Protein AF-A0A2B7WJT5-F1 (afdb_monomer)

Radius of gyration: 21.1 Å; Cα contacts (8 Å, |Δi|>4): 230; chains: 1; bounding box: 35×71×57 Å

Sequence (165 aa):
MLKVDAPQERMKEERLSAAAALVQWLPHLSSLRLLNLDSTLSEEMLSTFDFSRFEALTTLKVPAELLVKFDTETQWPLAERLPSQLTELHVEEWWPLVESRDILPSMLLEYLRAKPAALRLISVVSDADYWTPREKVLQEQCDKRAVAFNLNFICAKYGEDRHEQ

Solvent-accessible surface area (backbone atoms only — not comparable to full-atom values): 9823 Å² total; per-residue (Å²): 136,90,81,82,82,76,81,80,80,73,76,76,73,79,72,69,44,68,53,58,53,50,62,71,47,46,86,74,34,48,74,37,37,69,47,78,56,61,85,84,62,46,57,76,42,55,58,69,61,62,49,82,58,32,76,45,32,29,34,41,36,36,35,43,64,57,38,69,37,54,22,85,87,78,69,45,34,44,51,81,58,58,61,51,61,25,29,32,42,36,34,40,44,54,89,80,64,66,88,52,77,57,54,63,63,49,47,54,48,48,47,59,68,72,54,37,84,47,41,42,36,44,36,39,38,32,64,62,78,66,44,68,79,47,48,60,59,51,41,59,57,24,58,78,64,69,24,48,68,46,79,45,76,49,82,76,84,79,70,98,69,89,83,93,129

Organism: Polytolypa hystricis (strain UAMH7299) (NCBI:txid1447883)

Structure (mmCIF, N/CA/C/O backbone):
data_AF-A0A2B7WJT5-F1
#
_entry.id   AF-A0A2B7WJT5-F1
#
loop_
_atom_site.group_PDB
_atom_site.id
_atom_site.type_symbol
_atom_site.label_atom_id
_atom_site.label_alt_id
_atom_site.label_comp_id
_atom_site.label_asym_id
_atom_site.label_entity_id
_atom_site.label_seq_id
_atom_site.pdbx_PDB_ins_code
_atom_site.Cartn_x
_atom_site.Cartn_y
_atom_site.Cartn_z
_atom_site.occupancy
_atom_site.B_iso_or_equiv
_atom_site.auth_seq_id
_atom_site.auth_comp_id
_atom_site.auth_asym_id
_atom_site.auth_atom_id
_atom_site.pdbx_PDB_model_num
ATOM 1 N N . MET A 1 1 ? -5.525 55.192 -44.184 1.00 42.22 1 MET A N 1
ATOM 2 C CA . MET A 1 1 ? -6.255 53.936 -44.455 1.00 42.22 1 MET A CA 1
ATOM 3 C C . MET A 1 1 ? -6.073 53.051 -43.232 1.00 42.22 1 MET A C 1
ATOM 5 O O . MET A 1 1 ? -4.965 52.593 -42.993 1.00 42.22 1 MET A O 1
ATOM 9 N N . LEU A 1 2 ? -7.102 52.959 -42.387 1.00 34.94 2 LEU A N 1
ATOM 10 C CA . LEU A 1 2 ? -7.106 52.155 -41.163 1.00 34.94 2 LEU A CA 1
ATOM 11 C C . LEU A 1 2 ? -7.178 50.672 -41.545 1.00 34.94 2 LEU A C 1
ATOM 13 O O . LEU A 1 2 ? -8.105 50.277 -42.249 1.00 34.94 2 LEU A O 1
ATOM 17 N N . LYS A 1 3 ? -6.223 49.862 -41.083 1.00 34.84 3 LYS A N 1
ATOM 18 C CA . LYS A 1 3 ? -6.408 48.413 -40.977 1.00 34.84 3 LYS A CA 1
ATOM 19 C C . LYS A 1 3 ? -6.599 48.098 -39.502 1.00 34.84 3 LYS A C 1
ATOM 21 O O . LYS A 1 3 ? -5.723 48.353 -38.685 1.00 34.84 3 LYS A O 1
ATOM 26 N N . VAL A 1 4 ? -7.811 47.662 -39.199 1.00 39.19 4 VAL A N 1
ATOM 27 C CA . VAL A 1 4 ? -8.243 47.163 -37.902 1.00 39.19 4 VAL A CA 1
ATOM 28 C C . VAL A 1 4 ? -7.829 45.697 -37.879 1.00 39.19 4 VAL A C 1
ATOM 30 O O . VAL A 1 4 ? -8.397 44.903 -38.625 1.00 39.19 4 VAL A O 1
ATOM 33 N N . ASP A 1 5 ? -6.815 45.349 -37.093 1.00 34.78 5 ASP A N 1
ATOM 34 C CA . ASP A 1 5 ? -6.528 43.949 -36.793 1.00 34.78 5 ASP A CA 1
ATOM 35 C C . ASP A 1 5 ? -7.494 43.493 -35.699 1.00 34.78 5 ASP A C 1
ATOM 37 O O . ASP A 1 5 ? -7.508 44.016 -34.582 1.00 34.78 5 ASP A O 1
ATOM 41 N N . ALA A 1 6 ? -8.361 42.552 -36.064 1.00 41.31 6 ALA A N 1
ATOM 42 C CA . ALA A 1 6 ? -9.266 41.886 -35.145 1.00 41.31 6 ALA A CA 1
ATOM 43 C C . ALA A 1 6 ? -8.458 41.046 -34.137 1.00 41.31 6 ALA A C 1
ATOM 45 O O . ALA A 1 6 ? -7.532 40.335 -34.542 1.00 41.31 6 ALA A O 1
ATOM 46 N N . PRO A 1 7 ? -8.795 41.067 -32.837 1.00 40.22 7 PRO A N 1
ATOM 47 C CA . PRO A 1 7 ? -8.202 40.140 -31.893 1.00 40.22 7 PRO A CA 1
ATOM 48 C C . PRO A 1 7 ? -8.729 38.737 -32.199 1.00 40.22 7 PRO A C 1
ATOM 50 O O . PRO A 1 7 ? -9.932 38.490 -32.160 1.00 40.22 7 PRO A O 1
ATOM 53 N N . GLN A 1 8 ? -7.819 37.815 -32.510 1.00 35.00 8 GLN A N 1
ATOM 54 C CA . GLN A 1 8 ? -8.122 36.392 -32.486 1.00 35.00 8 GLN A CA 1
ATOM 55 C C . GLN A 1 8 ? -8.544 36.019 -31.066 1.00 35.00 8 GLN A C 1
ATOM 57 O O . GLN A 1 8 ? -7.713 35.948 -30.155 1.00 35.00 8 GLN A O 1
ATOM 62 N N . GLU A 1 9 ? -9.844 35.798 -30.891 1.00 36.22 9 GLU A N 1
ATOM 63 C CA . GLU A 1 9 ? -10.407 35.035 -29.789 1.00 36.22 9 GLU A CA 1
ATOM 64 C C . GLU A 1 9 ? -9.722 33.666 -29.785 1.00 36.22 9 GLU A C 1
ATOM 66 O O . GLU A 1 9 ? -10.110 32.735 -30.487 1.00 36.22 9 GLU A O 1
ATOM 71 N N . ARG A 1 10 ? -8.639 33.548 -29.010 1.00 36.25 10 ARG A N 1
ATOM 72 C CA . ARG A 1 10 ? -8.139 32.245 -28.596 1.00 36.25 10 ARG A CA 1
ATOM 73 C C . ARG A 1 10 ? -9.260 31.635 -27.779 1.00 36.25 10 ARG A C 1
ATOM 75 O O . ARG A 1 10 ? -9.476 32.049 -26.639 1.00 36.25 10 ARG A O 1
ATOM 82 N N . MET A 1 11 ? -9.967 30.691 -28.391 1.00 33.84 11 MET A N 1
ATOM 83 C CA . MET A 1 11 ? -10.762 29.685 -27.708 1.00 33.84 11 MET A CA 1
ATOM 84 C C . MET A 1 11 ? -9.958 29.210 -26.498 1.00 33.84 11 MET A C 1
ATOM 86 O O . MET A 1 11 ? -9.008 28.437 -26.615 1.00 33.84 11 MET A O 1
ATOM 90 N N . LYS A 1 12 ? -10.317 29.735 -25.326 1.00 37.16 12 LYS A N 1
ATOM 91 C CA . LYS A 1 12 ? -10.087 29.070 -24.056 1.00 37.16 12 LYS A CA 1
ATOM 92 C C . LYS A 1 12 ? -10.976 27.840 -24.119 1.00 37.16 12 LYS A C 1
ATOM 94 O O . LYS A 1 12 ? -12.109 27.876 -23.657 1.00 37.16 12 LYS A O 1
ATOM 99 N N . GLU A 1 13 ? -10.495 26.789 -24.775 1.00 39.03 13 GLU A N 1
ATOM 100 C CA . GLU A 1 13 ? -10.981 25.455 -24.475 1.00 39.03 13 GLU A CA 1
ATOM 101 C C . GLU A 1 13 ? -10.774 25.290 -22.977 1.00 39.03 13 GLU A C 1
ATOM 103 O O . GLU A 1 13 ? -9.644 25.226 -22.481 1.00 39.03 13 GLU A O 1
ATOM 108 N N . GLU A 1 14 ? -11.892 25.352 -22.261 1.00 41.06 14 GLU A N 1
ATOM 109 C CA . GLU A 1 14 ? -12.043 24.951 -20.879 1.00 41.06 14 GLU A CA 1
ATOM 110 C C . GLU A 1 14 ? -11.620 23.487 -20.785 1.00 41.06 14 GLU A C 1
ATOM 112 O O . GLU A 1 14 ? -12.428 22.566 -20.700 1.00 41.06 14 GLU A O 1
ATOM 117 N N . ARG A 1 15 ? -10.306 23.261 -20.748 1.00 42.00 15 ARG A N 1
ATOM 118 C CA . ARG A 1 15 ? -9.731 22.161 -19.993 1.00 42.00 15 ARG A CA 1
ATOM 119 C C . ARG A 1 15 ? -10.057 22.490 -18.544 1.00 42.00 15 ARG A C 1
ATOM 121 O O . ARG A 1 15 ? -9.220 23.009 -17.810 1.00 42.00 15 ARG A O 1
ATOM 128 N N . LEU A 1 16 ? -11.308 22.246 -18.154 1.00 39.81 16 LEU A N 1
ATOM 129 C CA . LEU A 1 16 ? -11.632 21.893 -16.785 1.00 39.81 16 LEU A CA 1
ATOM 130 C C . LEU A 1 16 ? -10.632 20.795 -16.452 1.00 39.81 16 LEU A C 1
ATOM 132 O O . LEU A 1 16 ? -10.750 19.669 -16.936 1.00 39.81 16 LEU A O 1
ATOM 136 N N . SER A 1 17 ? -9.551 21.182 -15.772 1.00 53.25 17 SER A N 1
ATOM 137 C CA . SER A 1 17 ? -8.518 20.243 -15.371 1.00 53.25 17 SER A CA 1
ATOM 138 C C . SER A 1 17 ? -9.237 19.113 -14.653 1.00 53.25 17 SER A C 1
ATOM 140 O O . SER A 1 17 ? -10.151 19.367 -13.866 1.00 53.25 17 SER A O 1
ATOM 142 N N . ALA A 1 18 ? -8.868 17.867 -14.919 1.00 54.22 18 ALA A N 1
ATOM 143 C CA . ALA A 1 18 ? -9.463 16.747 -14.209 1.00 54.22 18 ALA A CA 1
ATOM 14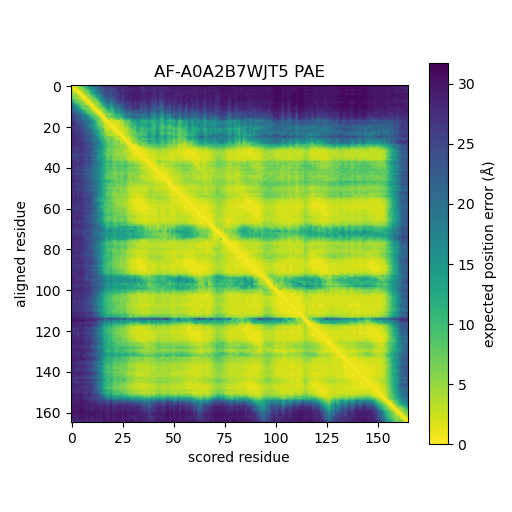4 C C . ALA A 1 18 ? -9.297 16.904 -12.678 1.00 54.22 18 ALA A C 1
ATOM 146 O O . ALA A 1 18 ? -10.134 16.415 -11.929 1.00 54.22 18 ALA A O 1
ATOM 147 N N . ALA A 1 19 ? -8.323 17.700 -12.211 1.00 51.38 19 ALA A N 1
ATOM 148 C CA . ALA A 1 19 ? -8.227 18.160 -10.824 1.00 51.38 19 ALA A CA 1
ATOM 149 C C . ALA A 1 19 ? -9.398 19.071 -10.391 1.00 51.38 19 ALA A C 1
ATOM 151 O O . ALA A 1 19 ? -9.952 18.886 -9.314 1.00 51.38 19 ALA A O 1
ATOM 152 N N . ALA A 1 20 ? -9.836 20.016 -11.229 1.00 52.94 20 ALA A N 1
ATOM 153 C CA . ALA A 1 20 ? -11.014 20.850 -10.962 1.00 52.94 20 ALA A CA 1
ATOM 154 C C . ALA A 1 20 ? -12.308 20.020 -10.949 1.00 52.94 20 ALA A C 1
ATOM 156 O O . ALA A 1 20 ? -13.178 20.246 -10.107 1.00 52.94 20 ALA A O 1
ATOM 157 N N . ALA A 1 21 ? -12.400 19.017 -11.830 1.00 60.31 21 ALA A N 1
ATOM 158 C CA . ALA A 1 21 ? -13.483 18.043 -11.801 1.00 60.31 21 ALA A CA 1
ATOM 159 C C . ALA A 1 21 ? -13.439 17.211 -10.509 1.00 60.31 21 ALA A C 1
ATOM 161 O O . ALA A 1 21 ? -14.439 17.142 -9.810 1.00 60.31 21 ALA A O 1
ATOM 162 N N . LEU A 1 22 ? -12.291 16.663 -10.103 1.00 62.25 22 LEU A N 1
ATOM 163 C CA . LEU A 1 22 ? -12.170 15.944 -8.828 1.00 62.25 22 LEU A CA 1
ATOM 164 C C . LEU A 1 22 ? -12.587 16.825 -7.644 1.00 62.25 22 LEU A C 1
ATOM 166 O O . LEU A 1 22 ? -13.423 16.409 -6.844 1.00 62.25 22 LEU A O 1
ATOM 170 N N . VAL A 1 23 ? -12.102 18.069 -7.586 1.00 61.16 23 VAL A N 1
ATOM 171 C CA . VAL A 1 23 ? -12.439 19.036 -6.529 1.00 61.16 23 VAL A CA 1
ATOM 172 C C . VAL A 1 23 ? -13.940 19.308 -6.434 1.00 61.16 23 VAL A C 1
ATOM 174 O O . VAL A 1 23 ? -14.470 19.408 -5.327 1.00 61.16 23 VAL A O 1
ATOM 177 N N . GLN A 1 24 ? -14.637 19.370 -7.568 1.00 64.19 24 GLN A N 1
ATOM 178 C CA . GLN A 1 24 ? -16.084 19.579 -7.603 1.00 64.19 24 GLN A CA 1
ATOM 179 C C . GLN A 1 24 ? -16.875 18.380 -7.049 1.00 64.19 24 GLN A C 1
ATOM 181 O O . GLN A 1 24 ? -17.959 18.569 -6.499 1.00 64.19 24 GLN A O 1
ATOM 186 N N . TRP A 1 25 ? -16.346 17.158 -7.160 1.00 65.12 25 TRP A N 1
ATOM 187 C CA . TRP A 1 25 ? -17.037 15.941 -6.719 1.00 65.12 25 TRP A CA 1
ATOM 188 C C . TRP A 1 25 ? -16.721 15.564 -5.266 1.00 65.12 25 TRP A C 1
ATOM 190 O O . TRP A 1 25 ? -17.514 14.854 -4.649 1.00 65.12 25 TRP A O 1
ATOM 200 N N . LEU A 1 26 ? -15.632 16.089 -4.686 1.00 64.38 26 LEU A N 1
ATOM 201 C CA . LEU A 1 26 ? -15.188 15.809 -3.309 1.00 64.38 26 LEU A CA 1
ATOM 202 C C . LEU A 1 26 ? -16.291 15.858 -2.228 1.00 64.38 26 LEU A C 1
ATOM 204 O O . LEU A 1 26 ? -16.302 14.952 -1.394 1.00 64.38 26 LEU A O 1
ATOM 208 N N . PRO A 1 27 ? -17.258 16.802 -2.225 1.00 64.31 27 PRO A N 1
ATOM 209 C CA . PRO A 1 27 ? -18.325 16.828 -1.215 1.00 64.31 27 PRO A CA 1
ATOM 210 C C . PRO A 1 27 ? -19.238 15.591 -1.228 1.00 64.31 27 PRO A C 1
ATOM 212 O O . PRO A 1 27 ? -19.896 15.295 -0.232 1.00 64.31 27 PRO A O 1
ATOM 215 N N . HIS A 1 28 ? -19.295 14.869 -2.348 1.00 66.44 28 HIS A N 1
ATOM 216 C CA . HIS A 1 28 ? -20.152 13.697 -2.539 1.00 66.44 28 HIS A CA 1
ATOM 217 C C . HIS A 1 28 ? -19.419 12.370 -2.298 1.00 66.44 28 HIS A C 1
ATOM 219 O O . HIS A 1 28 ? -20.044 11.309 -2.310 1.00 66.44 28 HIS A O 1
ATOM 225 N N . LEU A 1 29 ? -18.105 12.415 -2.055 1.00 74.25 29 LEU A N 1
ATOM 226 C CA . LEU A 1 29 ? -17.250 11.230 -1.948 1.00 74.25 29 LEU A CA 1
ATOM 227 C C . LEU A 1 29 ? -17.011 10.784 -0.497 1.00 74.25 29 LEU A C 1
ATOM 229 O O . LEU A 1 29 ? -16.300 9.810 -0.273 1.00 74.25 29 LEU A O 1
ATOM 233 N N . SER A 1 30 ? -17.667 11.410 0.486 1.00 77.38 30 SER A N 1
ATOM 234 C CA . SER A 1 30 ? -17.587 11.013 1.904 1.00 77.38 30 SER A CA 1
ATOM 235 C C . SER A 1 30 ? -18.073 9.582 2.168 1.00 77.38 30 SER A C 1
ATOM 237 O O . SER A 1 30 ? -17.666 8.957 3.142 1.00 77.38 30 SER A O 1
ATOM 239 N N . SER A 1 31 ? -18.912 9.036 1.282 1.00 85.50 31 SER A N 1
ATOM 240 C CA . SER A 1 31 ?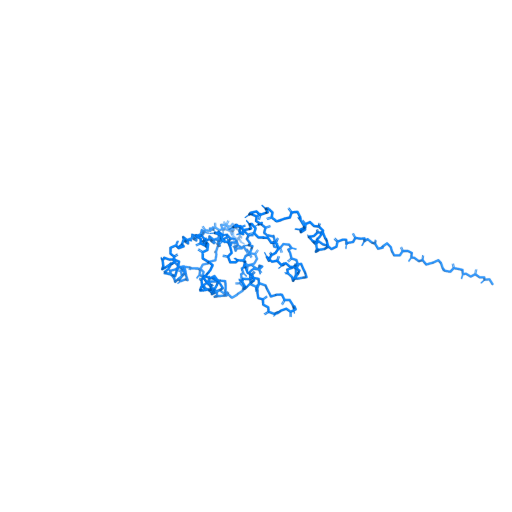 -19.392 7.647 1.332 1.00 85.50 31 SER A CA 1
ATOM 241 C C . SER A 1 31 ? -18.592 6.674 0.456 1.00 85.50 31 SER A C 1
ATOM 243 O O . SER A 1 31 ? -18.901 5.479 0.434 1.00 85.50 31 SER A O 1
ATOM 245 N N . LEU A 1 32 ? -17.575 7.159 -0.269 1.00 89.12 32 LEU A N 1
ATOM 246 C CA . LEU A 1 32 ? -16.775 6.350 -1.181 1.00 89.12 32 LEU A CA 1
ATOM 247 C C . LEU A 1 32 ? -15.949 5.331 -0.388 1.00 89.12 32 LEU A C 1
ATOM 249 O O . LEU A 1 32 ? -15.077 5.696 0.392 1.00 89.12 32 LEU A O 1
ATOM 253 N N . ARG A 1 33 ? -16.222 4.044 -0.613 1.00 92.31 33 ARG A N 1
ATOM 254 C CA . ARG A 1 33 ? -15.528 2.929 0.057 1.00 92.31 33 ARG A CA 1
ATOM 255 C C . ARG A 1 33 ? -14.435 2.290 -0.783 1.00 92.31 33 ARG A C 1
ATOM 257 O O . ARG A 1 33 ? -13.501 1.719 -0.228 1.00 92.31 33 ARG A O 1
ATOM 264 N N . LEU A 1 34 ? -14.566 2.377 -2.101 1.00 93.56 34 LEU A N 1
ATOM 265 C CA . LEU A 1 34 ? -13.632 1.815 -3.062 1.00 93.56 34 LEU A CA 1
ATOM 266 C C . LEU A 1 34 ? -13.201 2.911 -4.023 1.00 93.56 34 LEU A C 1
ATOM 268 O O . LEU A 1 34 ? -14.044 3.566 -4.633 1.00 93.56 34 LEU A O 1
ATOM 272 N N . LEU A 1 35 ? -11.892 3.058 -4.178 1.00 90.81 35 LEU A N 1
ATOM 273 C CA . LEU A 1 35 ? -11.282 3.950 -5.149 1.00 90.81 35 LEU A CA 1
ATOM 274 C C . LEU A 1 35 ? -10.342 3.141 -6.037 1.00 90.81 35 LEU A C 1
ATOM 276 O O . LEU A 1 35 ? -9.525 2.370 -5.537 1.00 90.81 35 LEU A O 1
ATOM 280 N N . ASN A 1 36 ? -10.477 3.319 -7.347 1.00 91.31 36 ASN A N 1
ATOM 281 C CA . ASN A 1 36 ? -9.551 2.779 -8.329 1.00 91.31 36 ASN A CA 1
ATOM 282 C C . ASN A 1 36 ? -8.846 3.941 -9.023 1.00 91.31 36 ASN A C 1
ATOM 284 O O . ASN A 1 36 ? -9.517 4.791 -9.611 1.00 91.31 36 ASN A O 1
ATOM 288 N N . LEU A 1 37 ? -7.524 3.986 -8.910 1.00 88.75 37 LEU A N 1
ATOM 289 C CA . LEU A 1 37 ? -6.686 4.955 -9.603 1.00 88.75 37 LEU A CA 1
ATOM 290 C C . LEU A 1 37 ? -6.203 4.366 -10.926 1.00 88.75 37 LEU A C 1
ATOM 292 O O . LEU A 1 37 ? -6.013 3.161 -11.047 1.00 88.75 37 LEU A O 1
ATOM 296 N N . ASP A 1 38 ? -5.996 5.233 -11.908 1.00 85.06 38 ASP A N 1
ATOM 297 C CA . ASP A 1 38 ? -5.512 4.864 -13.235 1.00 85.06 38 ASP A CA 1
ATOM 298 C C . ASP A 1 38 ? -4.176 5.565 -13.510 1.00 85.06 38 ASP A C 1
ATOM 300 O O . ASP A 1 38 ? -3.991 6.724 -13.142 1.00 85.06 38 ASP A O 1
ATOM 304 N N . SER A 1 39 ? -3.280 4.859 -14.197 1.00 80.94 39 SER A N 1
ATOM 305 C CA . SER A 1 39 ? -1.991 5.308 -14.745 1.00 80.94 39 SER A CA 1
ATOM 306 C C . SER A 1 39 ? -2.048 6.649 -15.486 1.00 80.94 39 SER A C 1
ATOM 308 O O . SER A 1 39 ? -1.065 7.382 -15.573 1.00 80.94 39 SER A O 1
ATOM 310 N N . THR A 1 40 ? -3.226 7.023 -15.991 1.00 82.00 40 THR A N 1
ATOM 311 C CA . THR A 1 40 ? -3.455 8.287 -16.701 1.00 82.00 40 THR A CA 1
ATOM 312 C C . THR A 1 40 ? -3.380 9.536 -15.810 1.00 82.00 40 THR A C 1
ATOM 314 O O . THR A 1 40 ? -3.400 10.658 -16.326 1.00 82.00 40 THR A O 1
ATOM 317 N N . LEU A 1 41 ? -3.268 9.382 -14.484 1.00 79.12 41 LEU A N 1
ATOM 318 C CA . LEU A 1 41 ? -3.153 10.498 -13.546 1.00 79.12 41 LEU A CA 1
ATOM 319 C C . LEU A 1 41 ? -1.813 11.240 -13.682 1.00 79.12 41 LEU A C 1
ATOM 321 O O . LEU A 1 41 ? -0.725 10.689 -13.497 1.00 79.12 41 LEU A O 1
ATOM 325 N N . SER A 1 42 ? -1.895 12.544 -13.959 1.00 78.62 42 SER A N 1
ATOM 326 C CA . SER A 1 42 ? -0.723 13.420 -13.997 1.00 78.62 42 SER A CA 1
ATOM 327 C C . SER A 1 42 ? -0.186 13.716 -12.591 1.00 78.62 42 SER A C 1
ATOM 329 O O . SER A 1 42 ? -0.896 13.582 -11.596 1.00 78.62 42 SER A O 1
ATOM 331 N N . GLU A 1 43 ? 1.067 14.170 -12.498 1.00 76.88 43 GLU A N 1
ATOM 332 C CA . GLU A 1 43 ? 1.664 14.607 -11.220 1.00 76.88 43 GLU A CA 1
ATOM 333 C C . GLU A 1 43 ? 0.861 15.731 -10.563 1.00 76.88 43 GLU A C 1
ATOM 335 O O . GLU A 1 43 ? 0.616 15.689 -9.363 1.00 76.88 43 GLU A O 1
ATOM 340 N N . GLU A 1 44 ? 0.375 16.685 -11.361 1.00 76.50 44 GLU A N 1
ATOM 341 C CA . GLU A 1 44 ? -0.498 17.765 -10.888 1.00 76.50 44 GLU A CA 1
ATOM 342 C C . GLU A 1 44 ? -1.815 17.236 -10.303 1.00 76.50 44 GLU A C 1
ATOM 344 O O . GLU A 1 44 ? -2.357 17.804 -9.362 1.00 76.50 44 GLU A O 1
ATOM 349 N N . MET A 1 45 ? -2.360 16.142 -10.842 1.00 76.56 45 MET A N 1
ATOM 350 C CA . MET A 1 45 ? -3.563 15.535 -10.273 1.00 76.56 45 MET A CA 1
ATOM 351 C C . MET A 1 45 ? -3.255 14.792 -8.976 1.00 76.56 45 MET A C 1
ATOM 353 O O . MET A 1 45 ? -4.030 14.891 -8.023 1.00 76.56 45 MET A O 1
ATOM 357 N N . LEU A 1 46 ? -2.125 14.082 -8.922 1.00 76.75 46 LEU A N 1
ATOM 358 C CA . LEU A 1 46 ? -1.677 13.406 -7.707 1.00 76.75 46 LEU A CA 1
ATOM 359 C C . LEU A 1 46 ? -1.412 14.393 -6.571 1.00 76.75 46 LEU A C 1
ATOM 361 O O . LEU A 1 46 ? -1.744 14.083 -5.426 1.00 76.75 46 LEU A O 1
ATOM 365 N N . SER A 1 47 ? -0.885 15.587 -6.865 1.00 76.62 47 SER A N 1
ATOM 366 C CA . SER A 1 47 ? -0.615 16.563 -5.809 1.00 76.62 47 SER A CA 1
ATOM 367 C C . SER A 1 47 ? -1.889 17.047 -5.126 1.00 76.62 47 SER A C 1
ATOM 369 O O . SER A 1 47 ? -1.964 17.126 -3.898 1.00 76.62 47 SER A O 1
ATOM 371 N N . THR A 1 48 ? -2.960 17.209 -5.906 1.00 75.62 48 THR A N 1
ATOM 372 C CA . THR A 1 48 ? -4.293 17.548 -5.384 1.00 75.62 48 THR A CA 1
ATOM 373 C C . THR A 1 48 ? -5.003 16.396 -4.661 1.00 75.62 48 THR A C 1
ATOM 375 O O . THR A 1 48 ? -6.074 16.604 -4.085 1.00 75.62 48 THR A O 1
ATOM 378 N N . PHE A 1 49 ? -4.437 15.183 -4.672 1.00 76.44 49 PHE A N 1
ATOM 379 C CA . PHE A 1 49 ? -5.086 13.990 -4.137 1.00 76.44 49 PHE A CA 1
ATOM 380 C C . PHE A 1 49 ? -4.983 13.918 -2.609 1.00 76.44 49 PHE A C 1
ATOM 382 O O . PHE A 1 49 ? -4.025 13.407 -2.030 1.00 76.44 49 PHE A O 1
ATOM 389 N N . ASP A 1 50 ? -5.991 14.447 -1.930 1.00 79.94 50 ASP A N 1
ATOM 390 C CA . ASP A 1 50 ? -6.065 14.469 -0.472 1.00 79.94 50 ASP A CA 1
ATOM 391 C C . ASP A 1 50 ? -6.936 13.319 0.053 1.00 79.94 50 ASP A C 1
ATOM 393 O O . ASP A 1 50 ? -8.169 13.389 0.049 1.00 79.94 50 ASP A O 1
ATOM 397 N N . PHE A 1 51 ? -6.285 12.254 0.531 1.00 82.44 51 PHE A N 1
ATOM 398 C CA . PHE A 1 51 ? -6.976 11.078 1.057 1.00 82.44 51 PHE A CA 1
ATOM 399 C C . PHE A 1 51 ? -7.804 11.348 2.318 1.00 82.44 51 PHE A C 1
ATOM 401 O O . PHE A 1 51 ? -8.730 10.584 2.599 1.00 82.44 51 PHE A O 1
ATOM 408 N N . SER A 1 52 ? -7.531 12.438 3.050 1.00 82.00 52 SER A N 1
ATOM 409 C CA . SER A 1 52 ? -8.297 12.792 4.254 1.00 82.00 52 SER A CA 1
ATOM 410 C C . SER A 1 52 ? -9.772 13.074 3.952 1.00 82.00 52 SER A C 1
ATOM 412 O O . SER A 1 52 ? -10.623 12.935 4.825 1.00 82.00 52 SER A O 1
ATOM 414 N N . ARG A 1 53 ? -10.094 13.391 2.692 1.00 82.06 53 ARG A N 1
ATOM 415 C CA . ARG A 1 53 ? -11.460 13.669 2.231 1.00 82.06 53 ARG A CA 1
ATOM 416 C C . ARG A 1 53 ? -12.293 12.413 1.980 1.00 82.06 53 ARG A C 1
ATOM 418 O O . ARG A 1 53 ? -13.508 12.518 1.825 1.00 82.06 53 ARG A O 1
ATOM 425 N N . PHE A 1 54 ? -11.671 11.234 1.946 1.00 86.06 54 PHE A N 1
ATOM 426 C CA . PHE A 1 54 ? -12.354 9.957 1.734 1.00 86.06 54 PHE A CA 1
ATOM 427 C C . PHE A 1 54 ? -12.448 9.159 3.039 1.00 86.06 54 PHE A C 1
ATOM 429 O O . PHE A 1 54 ? -11.898 8.065 3.157 1.00 86.06 54 PHE A O 1
ATOM 436 N N . GLU A 1 55 ? -13.150 9.698 4.036 1.00 85.88 55 GLU A N 1
ATOM 437 C CA . GLU A 1 55 ? -13.251 9.112 5.386 1.00 85.88 55 GLU A CA 1
ATOM 438 C C . GLU A 1 55 ? -13.748 7.654 5.394 1.00 85.88 55 GLU A C 1
ATOM 440 O O . GLU A 1 55 ? -13.314 6.849 6.215 1.00 85.88 55 GLU A O 1
ATOM 445 N N . ALA A 1 56 ? -14.631 7.291 4.457 1.00 90.06 56 ALA A N 1
ATOM 446 C CA . ALA A 1 56 ? -15.167 5.937 4.333 1.00 90.06 56 ALA A CA 1
ATOM 447 C C . ALA A 1 56 ? -14.322 4.997 3.452 1.00 90.06 56 ALA A C 1
ATOM 449 O O . ALA A 1 56 ? -14.731 3.850 3.254 1.00 90.06 56 ALA A O 1
ATOM 450 N N . LEU A 1 57 ? -13.183 5.450 2.914 1.00 91.50 57 LEU A N 1
ATOM 451 C CA . LEU A 1 57 ? -12.373 4.670 1.980 1.00 91.50 57 LEU A CA 1
ATOM 452 C C . LEU A 1 57 ? -11.712 3.487 2.680 1.00 91.50 57 LEU A C 1
ATOM 454 O O . LEU A 1 57 ? -10.827 3.656 3.514 1.00 91.50 57 LEU A O 1
ATOM 458 N N . THR A 1 58 ? -12.113 2.281 2.295 1.00 95.25 58 THR A N 1
ATOM 459 C CA . THR A 1 58 ? -11.585 1.032 2.853 1.00 95.25 58 THR A CA 1
ATOM 460 C C . THR A 1 58 ? -10.746 0.259 1.844 1.00 95.25 58 THR A C 1
ATOM 462 O O . THR A 1 58 ? -9.853 -0.483 2.239 1.00 95.25 58 THR A O 1
ATOM 465 N N . THR A 1 59 ? -10.996 0.442 0.548 1.00 96.19 59 THR A N 1
ATOM 466 C CA . THR A 1 59 ? -10.331 -0.309 -0.518 1.00 96.19 59 THR A CA 1
ATOM 467 C C . THR A 1 59 ? -9.721 0.649 -1.528 1.00 96.19 59 THR A C 1
ATOM 469 O O . THR A 1 59 ? -10.438 1.426 -2.161 1.00 96.19 59 THR A O 1
ATOM 472 N N . LEU A 1 60 ? -8.406 0.560 -1.714 1.00 94.56 60 LEU A N 1
ATOM 473 C CA . LEU A 1 60 ? -7.693 1.282 -2.762 1.00 94.56 60 LEU A CA 1
ATOM 474 C C . LEU A 1 60 ? -7.130 0.289 -3.775 1.00 94.56 60 LEU A C 1
ATOM 476 O O . LEU A 1 60 ? -6.447 -0.660 -3.398 1.00 94.56 60 LEU A O 1
ATOM 480 N N . LYS A 1 61 ? -7.402 0.538 -5.054 1.00 95.25 61 LYS A N 1
ATOM 481 C CA . LYS A 1 61 ? -6.709 -0.081 -6.181 1.00 95.25 61 LYS A CA 1
ATOM 482 C C . LYS A 1 61 ? -5.850 0.975 -6.857 1.00 95.25 61 LYS A C 1
ATOM 484 O O . LYS A 1 61 ? -6.343 2.072 -7.123 1.00 95.25 61 LYS A O 1
ATOM 489 N N . VAL A 1 62 ? -4.573 0.682 -7.066 1.00 92.56 62 VAL A N 1
ATOM 490 C CA . VAL A 1 62 ? -3.615 1.684 -7.529 1.00 92.56 62 VAL A CA 1
ATOM 491 C C . VAL A 1 62 ? -2.487 1.052 -8.350 1.00 92.56 62 VAL A C 1
ATOM 493 O O . VAL A 1 62 ? -1.918 0.042 -7.934 1.00 92.56 62 VAL A O 1
ATOM 496 N N . PRO A 1 63 ? -2.125 1.645 -9.496 1.00 92.19 63 PRO A N 1
ATOM 497 C CA . PRO A 1 63 ? -0.920 1.276 -10.216 1.00 92.19 63 PRO A CA 1
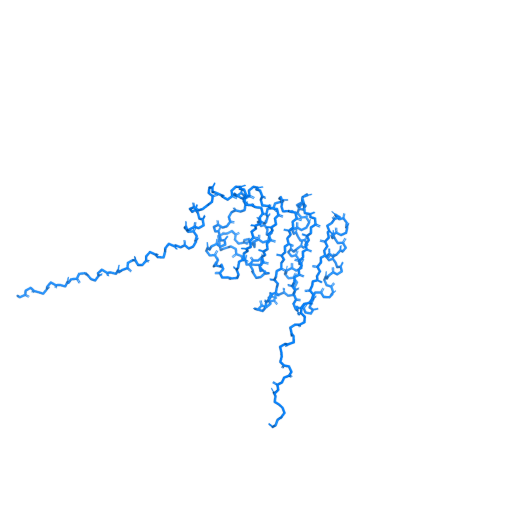ATOM 498 C C . PRO A 1 63 ? 0.341 1.527 -9.384 1.00 92.19 63 PRO A C 1
ATOM 500 O O . PRO A 1 63 ? 0.483 2.572 -8.743 1.00 92.19 63 PRO A O 1
ATOM 503 N N . ALA A 1 64 ? 1.286 0.593 -9.432 1.00 92.31 64 ALA A N 1
ATOM 504 C CA . ALA A 1 64 ? 2.577 0.679 -8.756 1.00 92.31 64 ALA A CA 1
ATOM 505 C C . ALA A 1 64 ? 3.324 1.984 -9.063 1.00 92.31 64 ALA A C 1
ATOM 507 O O . ALA A 1 64 ? 3.862 2.620 -8.159 1.00 92.31 64 ALA A O 1
ATOM 508 N N . GLU A 1 65 ? 3.305 2.411 -10.325 1.00 89.25 65 GLU A N 1
ATOM 509 C CA . GLU A 1 65 ? 3.934 3.652 -10.779 1.00 89.25 65 GLU A CA 1
ATOM 510 C C . GLU A 1 65 ? 3.419 4.893 -10.039 1.00 89.25 65 GLU A C 1
ATOM 512 O O . GLU A 1 65 ? 4.205 5.783 -9.731 1.00 89.25 65 GLU A O 1
ATOM 517 N N . LEU A 1 66 ? 2.132 4.945 -9.678 1.00 88.31 66 LEU A N 1
ATOM 518 C CA . LEU A 1 66 ? 1.571 6.082 -8.949 1.00 88.31 66 LEU A CA 1
ATOM 519 C C . LEU A 1 66 ? 1.946 6.051 -7.472 1.00 88.31 66 LEU A C 1
ATOM 521 O O . LEU A 1 66 ? 2.117 7.109 -6.875 1.00 88.31 66 LEU A O 1
ATOM 525 N N . LEU A 1 67 ? 2.094 4.859 -6.882 1.00 89.31 67 LEU A N 1
ATOM 526 C CA . LEU A 1 67 ? 2.545 4.720 -5.495 1.00 89.31 67 LEU A CA 1
ATOM 527 C C . LEU A 1 67 ? 3.954 5.274 -5.294 1.00 89.31 67 LEU A C 1
ATOM 529 O O . LEU A 1 67 ? 4.218 5.891 -4.261 1.00 89.31 67 LEU A O 1
ATOM 533 N N . VAL A 1 68 ? 4.829 5.053 -6.278 1.00 87.88 68 VAL A N 1
ATOM 534 C CA . VAL A 1 68 ? 6.231 5.488 -6.239 1.00 87.88 68 VAL A CA 1
ATOM 535 C C . VAL A 1 68 ? 6.431 6.913 -6.752 1.00 87.88 68 VAL A C 1
ATOM 537 O O . VAL A 1 68 ? 7.491 7.495 -6.527 1.00 87.88 68 VAL A O 1
ATOM 540 N N . LYS A 1 69 ? 5.435 7.479 -7.444 1.00 84.12 69 LYS A N 1
ATOM 541 C CA . LYS A 1 69 ? 5.513 8.829 -7.998 1.00 84.12 69 LYS A CA 1
ATOM 542 C C . LYS A 1 69 ? 5.503 9.864 -6.886 1.00 84.12 69 LYS A C 1
ATOM 544 O O . LYS A 1 69 ? 4.673 9.814 -5.976 1.00 84.12 69 LYS A O 1
ATOM 549 N N . PHE A 1 70 ? 6.417 10.817 -6.996 1.00 76.00 70 PHE A N 1
ATOM 550 C CA . PHE A 1 70 ? 6.540 11.915 -6.054 1.00 76.00 70 PHE A CA 1
ATOM 551 C C . PHE A 1 70 ? 5.593 13.043 -6.431 1.00 76.00 70 PHE A C 1
ATOM 553 O O . PHE A 1 70 ? 5.512 13.459 -7.587 1.00 76.00 70 PHE A O 1
ATOM 560 N N . ASP A 1 71 ? 4.901 13.558 -5.425 1.00 70.06 71 ASP A N 1
ATOM 561 C CA . ASP A 1 71 ? 4.265 14.861 -5.518 1.00 70.06 71 ASP A CA 1
ATOM 562 C C . ASP A 1 71 ? 5.362 15.940 -5.624 1.00 70.06 71 ASP A C 1
ATOM 564 O O . ASP A 1 71 ? 6.340 15.939 -4.871 1.00 70.06 71 ASP A O 1
ATOM 568 N N . THR A 1 72 ? 5.210 16.857 -6.579 1.00 69.69 72 THR A N 1
ATOM 569 C CA . THR A 1 72 ? 6.204 17.894 -6.884 1.00 69.69 72 THR A CA 1
ATOM 570 C C . THR A 1 72 ? 6.341 18.953 -5.788 1.00 69.69 72 THR A C 1
ATOM 572 O O . THR A 1 72 ? 7.427 19.511 -5.623 1.00 69.69 72 THR A O 1
ATOM 575 N N . GLU A 1 73 ? 5.289 19.206 -5.013 1.00 70.62 73 GLU A N 1
ATOM 576 C CA . GLU A 1 73 ? 5.250 20.184 -3.923 1.00 70.62 73 GLU A CA 1
ATOM 577 C C . GLU A 1 73 ? 5.801 19.608 -2.616 1.00 70.62 73 GLU A C 1
ATOM 579 O O . GLU A 1 73 ? 6.614 20.242 -1.943 1.00 70.62 73 GLU A O 1
ATOM 584 N N . THR A 1 74 ? 5.369 18.400 -2.252 1.00 70.50 74 THR A N 1
ATOM 585 C CA . THR A 1 74 ? 5.731 17.766 -0.972 1.00 70.50 74 THR A CA 1
ATOM 586 C C . THR A 1 74 ? 6.996 16.924 -1.061 1.00 70.50 74 THR A C 1
ATOM 588 O O . THR A 1 74 ? 7.605 16.642 -0.031 1.00 70.50 74 THR A O 1
ATO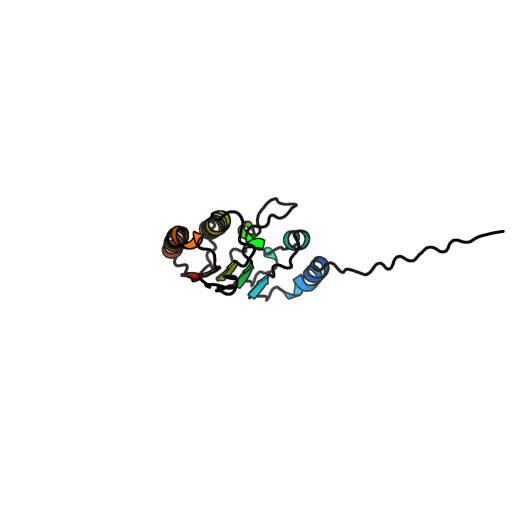M 591 N N . GLN A 1 75 ? 7.409 16.537 -2.276 1.00 77.38 75 GLN A N 1
ATOM 592 C CA . GLN A 1 75 ? 8.496 15.582 -2.513 1.00 77.38 75 GLN A CA 1
ATOM 593 C C . GLN A 1 75 ? 8.278 14.262 -1.762 1.00 77.38 75 GLN A C 1
ATOM 595 O O . GLN A 1 75 ? 9.237 13.565 -1.428 1.00 77.38 75 GLN A O 1
ATOM 600 N N . TRP A 1 76 ? 7.015 13.918 -1.489 1.00 79.06 76 TRP A N 1
ATOM 601 C CA . TRP A 1 76 ? 6.624 12.667 -0.854 1.00 79.06 76 TRP A CA 1
ATOM 602 C C . TRP A 1 76 ? 5.903 11.775 -1.863 1.00 79.06 76 TRP A C 1
ATOM 604 O O . TRP A 1 76 ? 5.101 12.265 -2.668 1.00 79.06 76 TRP A O 1
ATOM 614 N N . PRO A 1 77 ? 6.175 10.467 -1.840 1.00 84.12 77 PRO A N 1
ATOM 615 C CA . PRO A 1 77 ? 5.493 9.520 -2.698 1.00 84.12 77 PRO A CA 1
ATOM 616 C C . PRO A 1 77 ? 4.051 9.307 -2.231 1.00 84.12 77 PRO A C 1
ATOM 618 O O . PRO A 1 77 ? 3.742 9.415 -1.040 1.00 84.12 77 PRO A O 1
ATOM 621 N N . LEU A 1 78 ? 3.155 8.946 -3.154 1.00 86.25 78 LEU A N 1
ATOM 622 C CA . LEU A 1 78 ? 1.746 8.694 -2.821 1.00 86.25 78 LEU A CA 1
ATOM 623 C C . LEU A 1 78 ? 1.588 7.615 -1.734 1.00 86.25 78 LEU A C 1
ATOM 625 O O . LEU A 1 78 ? 0.686 7.712 -0.901 1.00 86.25 78 LEU A O 1
ATOM 629 N N . ALA A 1 79 ? 2.490 6.626 -1.707 1.00 86.81 79 ALA A N 1
ATOM 630 C CA . ALA A 1 79 ? 2.532 5.572 -0.693 1.00 86.81 79 ALA A CA 1
ATOM 631 C C . ALA A 1 79 ? 2.581 6.103 0.757 1.00 86.81 79 ALA A C 1
ATOM 633 O O . ALA A 1 79 ? 1.975 5.508 1.648 1.00 86.81 79 ALA A O 1
ATOM 634 N N . GLU A 1 80 ? 3.245 7.238 0.999 1.00 85.69 80 GLU A N 1
ATOM 635 C CA . GLU A 1 80 ? 3.349 7.848 2.336 1.00 85.69 80 GLU A CA 1
ATOM 636 C C . GLU A 1 80 ? 2.086 8.612 2.754 1.00 85.69 80 GLU A C 1
ATOM 638 O O . GLU A 1 80 ? 1.890 8.915 3.930 1.00 85.69 80 GLU A O 1
ATOM 643 N N . ARG A 1 81 ? 1.198 8.898 1.798 1.00 86.06 81 ARG A N 1
ATOM 644 C CA . ARG A 1 81 ? -0.053 9.640 2.013 1.00 86.06 81 ARG A CA 1
ATOM 645 C C . ARG A 1 81 ? -1.278 8.738 2.078 1.00 86.06 81 ARG A C 1
ATOM 647 O O . ARG A 1 81 ? -2.392 9.240 2.224 1.00 86.06 81 ARG A O 1
ATOM 654 N N . LEU A 1 82 ? -1.093 7.426 1.944 1.00 89.81 82 LEU A N 1
ATOM 655 C CA . LEU A 1 82 ? -2.193 6.473 1.960 1.00 89.81 82 LEU A CA 1
ATOM 656 C C . LEU A 1 82 ? -2.984 6.563 3.276 1.00 89.81 82 LEU A C 1
ATOM 658 O O . LEU A 1 82 ? -2.389 6.654 4.354 1.00 89.81 82 LEU A O 1
ATOM 662 N N . PRO A 1 83 ? -4.326 6.499 3.222 1.00 88.06 83 PRO A N 1
ATOM 663 C CA . PRO A 1 83 ? -5.139 6.627 4.417 1.00 88.06 83 PRO A CA 1
ATOM 664 C C . PRO A 1 83 ? -4.931 5.433 5.353 1.00 88.06 83 PRO A C 1
ATOM 666 O O . PRO A 1 83 ? -4.782 4.284 4.926 1.00 88.06 83 PRO A O 1
ATOM 669 N N . SER A 1 84 ? -4.957 5.695 6.659 1.00 88.88 84 SER A N 1
ATOM 670 C CA . SER A 1 84 ? -4.780 4.665 7.690 1.00 88.88 84 SER A CA 1
ATOM 671 C C . SER A 1 84 ? -6.020 3.787 7.890 1.00 88.88 84 SER A C 1
ATOM 673 O O . SER A 1 84 ? -5.905 2.697 8.455 1.00 88.88 84 SER A O 1
ATOM 675 N N . GLN A 1 85 ? -7.192 4.236 7.417 1.00 90.69 85 GLN A N 1
ATOM 676 C CA . GLN A 1 85 ? -8.442 3.471 7.460 1.00 90.69 85 GLN A CA 1
ATOM 677 C C . GLN A 1 85 ? -8.570 2.393 6.371 1.00 90.69 85 GLN A C 1
ATOM 679 O O . GLN A 1 85 ? -9.545 1.639 6.397 1.00 90.69 85 GLN A O 1
ATOM 684 N N . LEU A 1 86 ? -7.618 2.296 5.430 1.00 94.00 86 LEU A N 1
ATOM 685 C CA . LEU A 1 86 ? -7.656 1.245 4.413 1.00 94.00 86 LEU A CA 1
ATOM 686 C C . LEU A 1 86 ? -7.653 -0.133 5.073 1.00 94.00 86 LEU A C 1
ATOM 688 O O . LEU A 1 86 ? -6.796 -0.455 5.894 1.00 94.00 86 LEU A O 1
ATOM 692 N N . THR A 1 87 ? -8.610 -0.959 4.667 1.00 96.31 87 THR A N 1
ATOM 693 C CA . THR A 1 87 ? -8.655 -2.384 4.984 1.00 96.31 87 THR A CA 1
ATOM 694 C C . THR A 1 87 ? -7.974 -3.212 3.906 1.00 96.31 87 THR A C 1
ATOM 696 O O . THR A 1 87 ? -7.440 -4.278 4.202 1.00 96.31 87 THR A O 1
ATOM 699 N N . GLU A 1 88 ? -7.980 -2.731 2.662 1.00 97.06 88 GLU A N 1
ATOM 700 C CA . GLU A 1 88 ? -7.426 -3.436 1.512 1.00 97.06 88 GLU A CA 1
ATOM 701 C C . GLU A 1 88 ? -6.650 -2.484 0.598 1.00 97.06 88 GLU A C 1
ATOM 703 O O . GLU A 1 88 ? -7.179 -1.463 0.148 1.00 97.06 88 GLU A O 1
ATOM 708 N N . LEU A 1 89 ? -5.414 -2.863 0.282 1.00 96.50 89 LEU A N 1
ATOM 709 C CA . LEU A 1 89 ? -4.584 -2.213 -0.724 1.00 96.50 89 LEU A CA 1
ATOM 710 C C . LEU A 1 89 ? -4.307 -3.205 -1.854 1.00 96.50 89 LEU A C 1
ATOM 712 O O . LEU A 1 89 ? -3.698 -4.250 -1.635 1.00 96.50 89 LEU A O 1
ATOM 716 N N . HIS A 1 90 ? -4.746 -2.869 -3.061 1.00 96.75 90 HIS A N 1
ATOM 717 C CA . HIS A 1 90 ? -4.496 -3.641 -4.272 1.00 96.75 90 HIS A CA 1
ATOM 718 C C . HIS A 1 90 ? -3.563 -2.839 -5.172 1.00 96.75 90 HIS A C 1
ATOM 720 O O . HIS A 1 90 ? -3.886 -1.718 -5.564 1.00 96.75 90 HIS A O 1
ATOM 726 N N . VAL A 1 91 ? -2.408 -3.410 -5.478 1.00 95.44 91 VAL A N 1
ATOM 727 C CA . VAL A 1 91 ? -1.371 -2.791 -6.294 1.00 95.44 91 VAL A CA 1
ATOM 728 C C . VAL A 1 91 ? -1.244 -3.546 -7.599 1.00 95.44 91 VAL A C 1
ATOM 730 O O . VAL A 1 91 ? -1.091 -4.766 -7.607 1.00 95.44 91 VAL A O 1
ATOM 733 N N . GLU A 1 92 ? -1.288 -2.803 -8.691 1.00 93.25 92 GLU A N 1
ATOM 734 C CA . GLU A 1 92 ? -1.107 -3.335 -10.032 1.00 93.25 92 GLU A CA 1
ATOM 735 C C . GLU A 1 92 ? 0.213 -2.827 -10.612 1.00 93.25 92 GLU A C 1
ATOM 737 O O . GLU A 1 92 ? 0.384 -1.634 -10.851 1.00 93.25 92 GLU A O 1
ATOM 742 N N . GLU A 1 93 ? 1.172 -3.721 -10.807 1.00 91.06 93 GLU A N 1
ATOM 743 C CA . GLU A 1 93 ? 2.449 -3.414 -11.433 1.00 91.06 93 GLU A CA 1
ATOM 744 C C . GLU A 1 93 ? 2.451 -3.946 -12.866 1.00 91.06 93 GLU A C 1
ATOM 746 O O . GLU A 1 93 ? 2.557 -5.148 -13.107 1.00 91.06 93 GLU A O 1
ATOM 751 N N . TRP A 1 94 ? 2.311 -3.020 -13.812 1.00 82.81 94 TRP A N 1
ATOM 752 C CA . TRP A 1 94 ? 2.313 -3.286 -15.245 1.00 82.81 94 TRP A CA 1
ATOM 753 C C . TRP A 1 94 ? 3.477 -2.564 -15.916 1.00 82.81 94 TRP A C 1
ATOM 755 O O . TRP A 1 94 ? 4.042 -1.635 -15.348 1.00 82.81 94 TRP A O 1
ATOM 765 N N . TRP A 1 95 ? 3.820 -2.961 -17.142 1.00 72.50 95 TRP A N 1
ATOM 766 C CA . TRP A 1 95 ? 4.844 -2.267 -17.920 1.00 72.50 95 TRP A CA 1
ATOM 767 C C . TRP A 1 95 ? 4.451 -0.807 -18.219 1.00 72.50 95 TRP A C 1
ATOM 769 O O . TRP A 1 95 ? 3.345 -0.582 -18.715 1.00 72.50 95 TRP A O 1
ATOM 779 N N . PRO A 1 96 ? 5.364 0.165 -18.025 1.00 70.56 96 PRO A N 1
ATOM 780 C CA . PRO A 1 96 ? 6.744 -0.008 -17.567 1.00 70.56 96 PRO A CA 1
ATOM 781 C C . PRO A 1 96 ? 6.844 -0.312 -16.064 1.00 70.56 96 PRO A C 1
ATOM 783 O O . PRO A 1 96 ? 6.246 0.366 -15.237 1.00 70.56 96 PRO A O 1
ATOM 786 N N . LEU A 1 97 ? 7.655 -1.317 -15.719 1.00 72.44 97 LEU A N 1
ATOM 787 C CA . LEU A 1 97 ? 7.925 -1.669 -14.326 1.00 72.44 97 LEU A CA 1
ATOM 788 C C . LEU A 1 97 ? 8.564 -0.504 -13.566 1.00 72.44 97 LEU A C 1
ATOM 790 O O . LEU A 1 97 ? 9.279 0.318 -14.147 1.00 72.44 97 LEU A O 1
ATOM 794 N N . VAL A 1 98 ? 8.378 -0.489 -12.244 1.00 74.50 98 VAL A N 1
ATOM 795 C CA . VAL A 1 98 ? 9.091 0.443 -11.366 1.00 74.50 98 VAL A CA 1
ATOM 796 C C . VAL A 1 98 ? 10.597 0.230 -11.551 1.00 74.50 98 VAL A C 1
ATOM 798 O O . VAL A 1 98 ? 11.113 -0.859 -11.302 1.00 74.50 98 VAL A O 1
ATOM 801 N N . GLU A 1 99 ? 11.308 1.276 -11.991 1.00 73.56 99 GLU A N 1
ATOM 802 C CA . GLU A 1 99 ? 12.713 1.179 -12.428 1.00 73.56 99 GLU A CA 1
ATOM 803 C C . GLU A 1 99 ? 13.624 0.539 -11.374 1.00 73.56 99 GLU A C 1
ATOM 805 O O . GLU A 1 99 ? 14.513 -0.259 -11.684 1.00 73.56 99 GLU A O 1
ATOM 810 N N . SER A 1 100 ? 13.384 0.871 -10.105 1.00 81.00 100 SER A N 1
ATOM 811 C CA . SER A 1 100 ? 14.087 0.262 -8.988 1.00 81.00 100 SER A CA 1
ATOM 812 C C . SER A 1 100 ? 13.267 -0.866 -8.382 1.00 81.00 100 SER A C 1
ATOM 814 O O . SER A 1 100 ? 12.282 -0.647 -7.672 1.00 81.00 100 SER A O 1
ATOM 816 N N . ARG A 1 101 ? 13.779 -2.078 -8.588 1.00 84.62 101 ARG A N 1
ATOM 817 C CA . ARG A 1 101 ? 13.249 -3.360 -8.098 1.00 84.62 101 ARG A CA 1
ATOM 818 C C . ARG A 1 101 ? 13.016 -3.417 -6.582 1.00 84.62 101 ARG A C 1
ATOM 820 O O . ARG A 1 101 ? 12.327 -4.306 -6.098 1.00 84.62 101 ARG A O 1
ATOM 827 N N . ASP A 1 102 ? 13.614 -2.506 -5.816 1.00 86.56 102 ASP A N 1
ATOM 828 C CA . ASP A 1 102 ? 13.481 -2.466 -4.358 1.00 86.56 102 ASP A CA 1
ATOM 829 C C . ASP A 1 102 ? 12.542 -1.365 -3.855 1.00 86.56 102 ASP A C 1
ATOM 831 O O . ASP A 1 102 ? 12.123 -1.430 -2.697 1.00 86.56 102 ASP A O 1
ATOM 835 N N . ILE A 1 103 ? 12.176 -0.380 -4.687 1.00 89.12 103 ILE A N 1
ATOM 836 C CA . ILE A 1 103 ? 11.357 0.759 -4.239 1.00 89.12 103 ILE A CA 1
ATOM 837 C C . ILE A 1 103 ? 9.965 0.290 -3.826 1.00 89.12 103 ILE A C 1
ATOM 839 O O . ILE A 1 103 ? 9.566 0.519 -2.685 1.00 89.12 103 ILE A O 1
ATOM 843 N N . LEU A 1 104 ? 9.240 -0.394 -4.713 1.00 91.44 104 LEU A N 1
ATOM 844 C CA . LEU A 1 104 ? 7.862 -0.793 -4.435 1.00 91.44 104 LEU A CA 1
ATOM 845 C C . LEU A 1 104 ? 7.758 -1.759 -3.235 1.00 91.44 104 LEU A C 1
ATOM 847 O O . LEU A 1 104 ? 6.990 -1.460 -2.316 1.00 91.44 104 LEU A O 1
ATOM 851 N N . PRO A 1 105 ? 8.554 -2.848 -3.142 1.00 92.19 105 PRO A N 1
ATOM 852 C CA . PRO A 1 105 ? 8.561 -3.689 -1.946 1.00 92.19 105 PRO A CA 1
ATOM 853 C C . PRO A 1 105 ? 8.878 -2.913 -0.660 1.00 92.19 105 PRO A C 1
ATOM 855 O O . PRO A 1 105 ? 8.227 -3.127 0.364 1.00 92.19 105 PRO A O 1
ATOM 858 N N . SER A 1 106 ? 9.848 -1.991 -0.704 1.00 91.19 106 SER A N 1
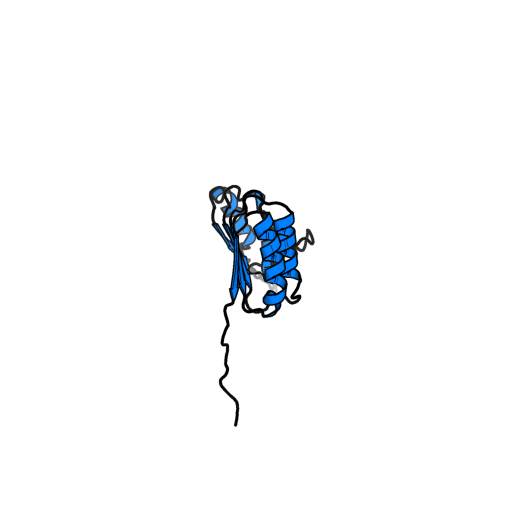ATOM 859 C CA . SER A 1 106 ? 10.217 -1.180 0.464 1.00 91.19 106 SER A CA 1
ATOM 860 C C . SER A 1 106 ? 9.092 -0.235 0.879 1.00 91.19 106 SER A C 1
ATOM 862 O O . SER A 1 106 ? 8.811 -0.111 2.066 1.00 91.19 106 SER A O 1
ATOM 864 N N . MET A 1 107 ? 8.389 0.376 -0.075 1.00 90.94 107 MET A N 1
ATOM 865 C CA . MET A 1 107 ? 7.239 1.235 0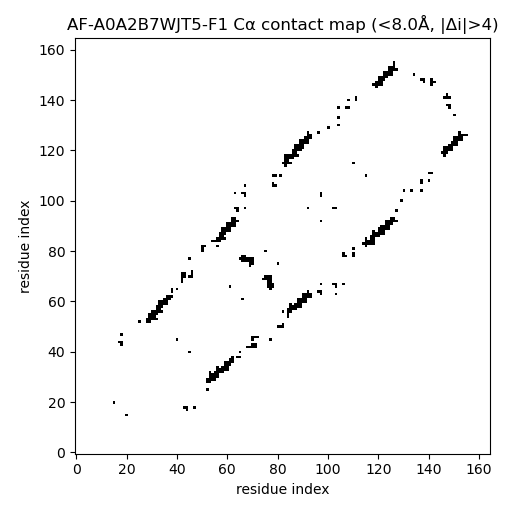.214 1.00 90.94 107 MET A CA 1
ATOM 866 C C . MET A 1 107 ? 6.089 0.477 0.865 1.00 90.94 107 MET A C 1
ATOM 868 O O . MET A 1 107 ? 5.507 0.963 1.833 1.00 90.94 107 MET A O 1
ATOM 872 N N . LEU A 1 108 ? 5.781 -0.730 0.385 1.00 92.75 108 LEU A N 1
ATOM 873 C CA . LEU A 1 108 ? 4.758 -1.565 1.016 1.00 92.75 108 LEU A CA 1
ATOM 874 C C . LEU A 1 108 ? 5.158 -1.965 2.440 1.00 92.75 108 LEU A C 1
ATOM 876 O O . LEU A 1 108 ? 4.314 -1.969 3.337 1.00 92.75 108 LEU A O 1
ATOM 880 N N . LEU A 1 109 ? 6.446 -2.245 2.671 1.00 92.12 109 LEU A N 1
ATOM 881 C CA . LEU A 1 109 ? 6.975 -2.492 4.012 1.00 92.12 109 LEU A CA 1
ATOM 882 C C . LEU A 1 109 ? 6.835 -1.268 4.922 1.00 92.12 109 LEU A C 1
ATOM 884 O O . LEU A 1 109 ? 6.421 -1.425 6.070 1.00 92.12 109 LEU A O 1
ATOM 888 N N . GLU A 1 110 ? 7.163 -0.070 4.439 1.00 90.00 110 GLU A N 1
ATOM 889 C CA . GLU A 1 110 ? 7.035 1.166 5.218 1.00 90.00 110 GLU A CA 1
ATOM 890 C C . GLU A 1 110 ? 5.572 1.503 5.519 1.00 90.00 110 GLU A C 1
ATOM 892 O O . GLU A 1 110 ? 5.229 1.764 6.675 1.00 90.00 110 GLU A O 1
ATOM 897 N N . TYR A 1 111 ? 4.678 1.371 4.536 1.00 89.81 111 TYR A N 1
ATOM 898 C CA . TYR A 1 111 ? 3.241 1.541 4.753 1.00 89.81 111 TYR A CA 1
ATOM 899 C C . TYR A 1 111 ? 2.707 0.555 5.803 1.00 89.81 111 TYR A C 1
ATOM 901 O O . TYR A 1 111 ? 2.027 0.939 6.758 1.00 89.81 111 TYR A O 1
ATOM 909 N N . LEU A 1 112 ? 3.096 -0.719 5.707 1.00 90.69 112 LEU A N 1
ATOM 910 C CA . LEU A 1 112 ? 2.753 -1.726 6.708 1.00 90.69 112 LEU A CA 1
ATOM 911 C C . LEU A 1 112 ? 3.333 -1.375 8.092 1.00 90.69 112 LEU A C 1
ATOM 913 O O . LEU A 1 112 ? 2.668 -1.552 9.121 1.00 90.69 112 LEU A O 1
ATOM 917 N N . ARG A 1 113 ? 4.568 -0.854 8.147 1.00 87.44 113 ARG A N 1
ATOM 918 C CA . ARG A 1 113 ? 5.233 -0.434 9.392 1.00 87.44 113 ARG A CA 1
ATOM 919 C C . ARG A 1 113 ? 4.529 0.731 10.064 1.00 87.44 113 ARG A C 1
ATOM 921 O O . ARG A 1 113 ? 4.388 0.659 11.290 1.00 87.44 113 ARG A O 1
ATOM 928 N N . ALA A 1 114 ? 4.019 1.687 9.285 1.00 84.19 114 ALA A N 1
ATOM 929 C CA . ALA A 1 114 ? 3.244 2.847 9.735 1.00 84.19 114 ALA A CA 1
ATOM 930 C C . ALA A 1 114 ? 1.920 2.483 10.448 1.00 84.19 114 ALA A C 1
ATOM 932 O O . ALA A 1 114 ? 1.249 3.349 11.001 1.00 84.19 114 ALA A O 1
ATOM 933 N N . LYS A 1 115 ? 1.599 1.182 10.545 1.00 65.19 115 LYS A N 1
ATOM 934 C CA . LYS A 1 115 ? 0.517 0.597 11.357 1.00 65.19 115 LYS A CA 1
ATOM 935 C C . LYS A 1 115 ? -0.894 1.098 11.000 1.00 65.19 115 LYS A C 1
ATOM 937 O O . LYS A 1 115 ? -1.619 1.505 11.911 1.00 65.19 115 LYS A O 1
ATOM 942 N N . PRO A 1 116 ? -1.353 0.997 9.741 1.00 75.50 116 PRO A N 1
ATOM 943 C CA . PRO A 1 116 ? -2.780 1.125 9.461 1.00 75.50 116 PRO A CA 1
ATOM 944 C C . PRO A 1 116 ? -3.530 0.007 10.205 1.00 75.50 116 PRO A C 1
ATOM 946 O O . PRO A 1 116 ? -3.490 -1.158 9.818 1.00 75.50 116 PRO A O 1
ATOM 949 N N . ALA A 1 117 ? -4.163 0.347 11.332 1.00 80.31 117 ALA A N 1
ATOM 950 C CA . ALA A 1 117 ? -4.796 -0.618 12.238 1.00 80.31 117 ALA A CA 1
ATOM 951 C C . ALA A 1 117 ? -5.955 -1.385 11.581 1.00 80.31 117 ALA A C 1
ATOM 953 O O . ALA A 1 117 ? -6.345 -2.450 12.054 1.00 80.31 117 ALA A O 1
ATOM 954 N N . ALA A 1 118 ? -6.507 -0.828 10.503 1.00 90.31 118 ALA A N 1
ATOM 955 C CA . ALA A 1 118 ? -7.598 -1.411 9.745 1.00 90.31 118 ALA A CA 1
ATOM 956 C C . ALA A 1 118 ? -7.131 -2.382 8.651 1.00 90.31 118 ALA A C 1
ATOM 958 O O . ALA A 1 118 ? -7.959 -3.160 8.174 1.00 90.31 118 ALA A O 1
ATOM 959 N N . LEU A 1 119 ? -5.849 -2.357 8.260 1.00 95.69 119 LEU A N 1
ATOM 960 C CA . LEU A 1 119 ? -5.354 -3.097 7.103 1.00 95.69 119 LEU A CA 1
ATOM 961 C C . LEU A 1 119 ? -5.444 -4.604 7.344 1.00 95.69 119 LEU A C 1
ATOM 963 O O . LEU A 1 119 ? -5.001 -5.117 8.369 1.00 95.69 119 LEU A O 1
ATOM 967 N N . ARG A 1 120 ? -6.033 -5.310 6.382 1.00 96.19 120 ARG A N 1
ATOM 968 C CA . ARG A 1 120 ? -6.251 -6.762 6.401 1.00 96.19 120 ARG A CA 1
ATOM 969 C C . ARG A 1 120 ? -5.687 -7.451 5.173 1.00 96.19 120 ARG A C 1
ATOM 971 O O . ARG A 1 120 ? -5.446 -8.649 5.238 1.00 96.19 120 ARG A O 1
ATOM 978 N N . LEU A 1 121 ? -5.491 -6.720 4.078 1.00 96.69 121 LEU A N 1
ATOM 979 C CA . LEU A 1 121 ? -5.010 -7.273 2.820 1.00 96.69 121 LEU A CA 1
ATOM 980 C C . LEU A 1 121 ? -4.076 -6.298 2.103 1.00 96.69 121 LEU A C 1
ATOM 982 O O . LEU A 1 121 ? -4.424 -5.134 1.901 1.00 96.69 121 LEU A O 1
ATOM 986 N N . ILE A 1 122 ? -2.941 -6.824 1.650 1.00 96.50 122 ILE A N 1
ATOM 987 C CA . ILE A 1 122 ? -2.136 -6.252 0.573 1.00 96.50 122 ILE A CA 1
ATOM 988 C C . ILE A 1 122 ? -2.134 -7.273 -0.568 1.00 96.50 122 ILE A C 1
ATOM 990 O O . ILE A 1 122 ? -1.687 -8.405 -0.391 1.00 96.50 122 ILE A O 1
ATOM 994 N N . SER A 1 123 ? -2.642 -6.890 -1.734 1.00 97.00 123 SER A N 1
ATOM 995 C CA . SER A 1 123 ? -2.581 -7.703 -2.948 1.00 97.00 123 SER A CA 1
ATOM 996 C C . SER A 1 123 ? -1.697 -7.006 -3.965 1.00 97.00 123 SER A C 1
ATOM 998 O O . SER A 1 123 ? -1.911 -5.833 -4.247 1.00 97.00 123 SER A O 1
ATOM 1000 N N . VAL A 1 124 ? -0.742 -7.721 -4.544 1.00 95.75 124 VAL A N 1
ATOM 1001 C CA . VAL A 1 124 ? 0.105 -7.237 -5.633 1.00 95.75 124 VAL A CA 1
ATOM 1002 C C . VAL A 1 124 ? -0.127 -8.127 -6.841 1.00 95.75 124 VAL A C 1
ATOM 1004 O O . VAL A 1 124 ? -0.065 -9.351 -6.746 1.00 95.75 124 VAL A O 1
ATOM 1007 N N . VAL A 1 125 ? -0.407 -7.510 -7.977 1.00 94.06 125 VAL A N 1
ATOM 1008 C CA . VAL A 1 125 ? -0.398 -8.155 -9.286 1.00 94.06 125 VAL A CA 1
ATOM 1009 C C . VAL A 1 125 ? 0.837 -7.644 -10.011 1.00 94.06 125 VAL A C 1
ATOM 1011 O O . VAL A 1 125 ? 0.989 -6.435 -10.140 1.00 94.06 125 VAL A O 1
ATOM 1014 N N . SER A 1 126 ? 1.730 -8.538 -10.428 1.00 90.81 126 SER A N 1
ATOM 1015 C CA . SER A 1 126 ? 2.983 -8.161 -11.092 1.00 90.81 126 SER A CA 1
ATOM 1016 C C . SER A 1 126 ? 3.457 -9.272 -12.027 1.00 90.81 126 SER A C 1
ATOM 1018 O O . SER A 1 126 ? 3.155 -10.448 -11.813 1.00 90.81 126 SER A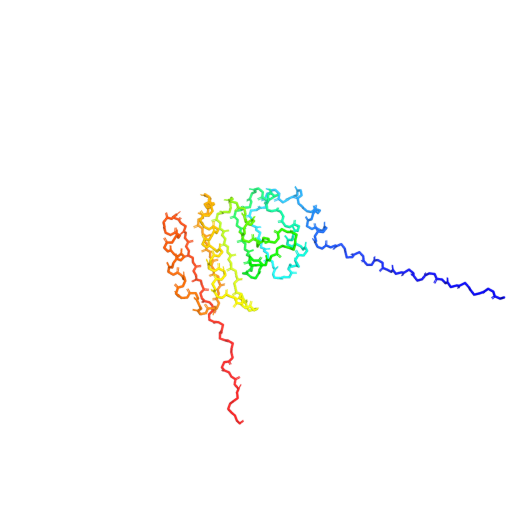 O 1
ATOM 1020 N N . ASP A 1 127 ? 4.209 -8.916 -13.062 1.00 87.00 127 ASP A N 1
ATOM 1021 C CA . ASP A 1 127 ? 4.981 -9.847 -13.891 1.00 87.00 127 ASP A CA 1
ATOM 1022 C C . ASP A 1 127 ? 6.494 -9.786 -13.590 1.00 87.00 127 ASP A C 1
ATOM 1024 O O . ASP A 1 127 ? 7.289 -10.481 -14.228 1.00 87.00 127 ASP A O 1
ATOM 1028 N N . ALA A 1 128 ? 6.902 -8.992 -12.593 1.00 86.62 128 ALA A N 1
ATOM 1029 C CA . ALA A 1 128 ? 8.300 -8.704 -12.317 1.00 86.62 128 ALA A CA 1
ATOM 1030 C C . ALA A 1 128 ? 8.993 -9.808 -11.499 1.00 86.62 128 ALA A C 1
ATOM 1032 O O . ALA A 1 128 ? 8.665 -10.075 -10.342 1.00 86.62 128 ALA A O 1
ATOM 1033 N N . ASP A 1 129 ? 10.032 -10.412 -12.079 1.00 85.12 129 ASP A N 1
ATOM 1034 C CA . ASP A 1 129 ? 10.785 -11.536 -11.502 1.00 85.12 129 ASP A CA 1
ATOM 1035 C C . ASP A 1 129 ? 11.433 -11.240 -10.135 1.00 85.12 129 ASP A C 1
ATOM 1037 O O . ASP A 1 129 ? 11.656 -12.144 -9.316 1.00 85.12 129 ASP A O 1
ATOM 1041 N N . TYR A 1 130 ? 11.701 -9.960 -9.868 1.00 86.62 130 TYR A N 1
ATOM 1042 C CA . TYR A 1 130 ? 12.389 -9.495 -8.674 1.00 86.62 130 TYR A CA 1
ATOM 1043 C C . TYR A 1 130 ? 11.584 -9.723 -7.394 1.00 86.62 130 TYR A C 1
ATOM 1045 O O . TYR A 1 130 ? 12.173 -9.733 -6.309 1.00 86.62 130 TYR A O 1
ATOM 1053 N N . TRP A 1 131 ? 10.270 -9.938 -7.494 1.00 89.31 131 TRP A N 1
ATOM 1054 C CA . TRP A 1 131 ? 9.427 -10.171 -6.330 1.00 89.31 131 TRP A CA 1
ATOM 1055 C C . TRP A 1 131 ? 9.796 -11.436 -5.563 1.00 89.31 131 TRP A C 1
ATOM 1057 O O . TRP A 1 131 ? 9.729 -11.410 -4.342 1.00 89.31 131 TRP A O 1
ATOM 1067 N N . THR A 1 132 ? 10.268 -12.497 -6.223 1.00 82.94 132 THR A N 1
ATOM 1068 C CA . THR A 1 132 ? 10.538 -13.808 -5.591 1.00 82.94 132 THR A CA 1
ATOM 1069 C C . THR A 1 132 ? 11.350 -13.706 -4.280 1.00 82.94 132 THR A C 1
ATOM 1071 O O . THR A 1 132 ? 10.906 -14.189 -3.238 1.00 82.94 132 THR A O 1
ATOM 1074 N N . PRO A 1 133 ? 12.524 -13.043 -4.252 1.00 85.19 133 PRO A N 1
ATOM 1075 C CA . PRO A 1 133 ? 13.265 -12.819 -3.005 1.00 85.19 133 PRO A CA 1
ATOM 1076 C C . PRO A 1 133 ? 12.620 -11.831 -2.012 1.00 85.19 133 PRO A C 1
ATOM 1078 O O . PRO A 1 133 ? 12.923 -11.908 -0.822 1.00 85.19 133 PRO A O 1
ATOM 1081 N N . ARG A 1 134 ? 11.776 -10.890 -2.461 1.00 88.50 134 ARG A N 1
ATOM 1082 C CA . ARG A 1 134 ? 11.165 -9.849 -1.602 1.00 88.50 134 ARG A CA 1
ATOM 1083 C C . ARG A 1 134 ? 9.827 -10.279 -0.998 1.00 88.50 134 ARG A C 1
ATOM 1085 O O . ARG A 1 134 ? 9.500 -9.853 0.108 1.00 88.50 134 ARG A O 1
ATOM 1092 N N . GLU A 1 135 ? 9.102 -11.156 -1.685 1.00 91.06 135 GLU A N 1
ATOM 1093 C CA . GLU A 1 135 ? 7.811 -11.718 -1.289 1.00 91.06 135 GLU A CA 1
ATOM 1094 C C . GLU A 1 135 ? 7.890 -12.294 0.121 1.00 91.06 135 GLU A C 1
ATOM 1096 O O . GLU A 1 135 ? 7.115 -11.916 0.993 1.00 91.06 135 GLU A O 1
ATOM 1101 N N . LYS A 1 136 ? 8.910 -13.121 0.381 1.00 91.44 136 LYS A N 1
ATOM 1102 C CA . LYS A 1 136 ? 9.122 -13.742 1.690 1.00 91.44 136 LYS A CA 1
ATOM 1103 C C . LYS A 1 136 ? 9.248 -12.711 2.814 1.00 91.44 136 LYS A C 1
ATOM 1105 O O . LYS A 1 136 ? 8.660 -12.885 3.877 1.00 91.44 136 LYS A O 1
ATOM 1110 N N . VAL A 1 137 ? 9.996 -11.632 2.586 1.00 92.38 137 VAL A N 1
ATOM 1111 C CA . VAL A 1 137 ? 10.198 -10.580 3.595 1.00 92.38 137 VAL A CA 1
ATOM 1112 C C . VAL A 1 137 ? 8.890 -9.843 3.869 1.00 92.38 137 VAL A C 1
ATOM 1114 O O . VAL A 1 137 ? 8.560 -9.595 5.029 1.00 92.38 137 VAL A O 1
ATOM 1117 N N . LEU A 1 138 ? 8.138 -9.500 2.821 1.00 92.88 138 LEU A N 1
ATOM 1118 C CA . LEU A 1 138 ? 6.860 -8.804 2.957 1.00 92.88 138 LEU A CA 1
ATOM 1119 C C . LEU A 1 138 ? 5.808 -9.696 3.633 1.00 92.88 138 LEU A C 1
ATOM 1121 O O . LEU A 1 138 ? 5.144 -9.239 4.565 1.00 92.88 138 LEU A O 1
ATOM 1125 N N . GLN A 1 139 ? 5.743 -10.977 3.259 1.00 94.75 139 GLN A N 1
ATOM 1126 C CA . GLN A 1 139 ? 4.888 -11.985 3.888 1.00 94.75 139 GLN A CA 1
ATOM 1127 C C . GLN A 1 139 ? 5.170 -12.103 5.390 1.00 94.75 139 GLN A C 1
ATOM 1129 O O . GLN A 1 139 ? 4.256 -11.967 6.198 1.00 94.75 139 GLN A O 1
ATOM 1134 N N . GLU A 1 140 ? 6.438 -12.248 5.791 1.00 94.25 140 GLU A N 1
ATOM 1135 C CA . GLU A 1 140 ? 6.817 -12.353 7.207 1.00 94.25 140 GLU A CA 1
ATOM 1136 C C . GLU A 1 140 ? 6.393 -11.125 8.035 1.00 94.25 140 GLU A C 1
ATOM 1138 O O . GLU A 1 140 ? 6.110 -11.240 9.231 1.00 94.25 140 GLU A O 1
ATOM 1143 N N . GLN A 1 141 ? 6.380 -9.928 7.439 1.00 93.75 141 GLN A N 1
ATOM 1144 C CA . GLN A 1 141 ? 5.904 -8.723 8.127 1.00 93.75 141 GLN A CA 1
ATOM 1145 C C . GLN A 1 141 ? 4.377 -8.649 8.179 1.00 93.75 141 GLN A C 1
ATOM 1147 O O . GLN A 1 141 ? 3.833 -8.167 9.178 1.00 93.75 141 GLN A O 1
ATOM 1152 N N . CYS A 1 142 ? 3.697 -9.125 7.135 1.00 94.69 142 CYS A N 1
ATOM 1153 C CA . CYS A 1 142 ? 2.241 -9.204 7.084 1.00 94.69 142 CYS A CA 1
ATOM 1154 C C . CYS A 1 142 ? 1.710 -10.204 8.124 1.00 94.69 142 CYS A C 1
ATOM 1156 O O . CYS A 1 142 ? 0.838 -9.848 8.921 1.00 94.69 142 CYS A O 1
ATOM 1158 N N . ASP A 1 143 ? 2.333 -11.382 8.233 1.00 94.06 143 ASP A N 1
ATOM 1159 C CA . ASP A 1 143 ? 1.977 -12.430 9.200 1.00 94.06 143 ASP A CA 1
ATOM 1160 C C . ASP A 1 143 ? 2.052 -11.928 10.648 1.00 94.06 143 ASP A C 1
ATOM 1162 O O . ASP A 1 143 ? 1.126 -12.125 11.437 1.00 94.06 143 ASP A O 1
ATOM 1166 N N . LYS A 1 144 ? 3.116 -11.187 10.996 1.00 92.88 144 LYS A N 1
ATOM 1167 C CA . LYS A 1 144 ? 3.288 -10.568 12.329 1.00 92.88 144 LYS A CA 1
ATOM 1168 C C . LYS A 1 144 ? 2.163 -9.603 12.704 1.00 92.88 144 LYS A C 1
ATOM 1170 O O . LYS A 1 144 ? 2.026 -9.252 13.876 1.00 92.88 144 LYS A O 1
ATOM 1175 N N . ARG A 1 145 ? 1.406 -9.128 11.717 1.00 91.12 145 ARG A N 1
ATOM 1176 C CA . ARG A 1 145 ? 0.350 -8.122 11.861 1.00 91.12 145 ARG A CA 1
ATOM 1177 C C . ARG A 1 145 ? -1.034 -8.665 11.515 1.00 91.12 145 ARG A C 1
ATOM 1179 O O . ARG A 1 145 ? -1.980 -7.887 11.530 1.00 91.12 145 ARG A O 1
ATOM 1186 N N . ALA A 1 146 ? -1.153 -9.968 11.243 1.00 93.19 146 ALA A N 1
ATOM 1187 C CA . ALA A 1 146 ? -2.386 -10.600 10.775 1.00 93.19 146 ALA A CA 1
ATOM 1188 C C . ALA A 1 146 ? -2.977 -9.929 9.515 1.00 93.19 146 ALA A C 1
ATOM 1190 O O . ALA A 1 146 ? -4.194 -9.848 9.352 1.00 93.19 146 ALA A O 1
ATOM 1191 N N . VAL A 1 147 ? -2.099 -9.448 8.630 1.00 95.88 147 VAL A N 1
ATOM 1192 C CA . VAL A 1 147 ? -2.450 -8.929 7.304 1.00 95.88 147 VAL A CA 1
ATOM 1193 C C . VAL A 1 147 ? -2.234 -10.057 6.300 1.00 95.88 147 VAL A C 1
ATOM 1195 O O . VAL A 1 147 ? -1.184 -10.692 6.309 1.00 95.88 147 VAL A O 1
ATOM 1198 N N . ALA A 1 148 ? -3.210 -10.326 5.440 1.00 96.62 148 ALA A N 1
ATOM 1199 C CA . ALA A 1 148 ? -3.023 -11.229 4.314 1.00 96.62 148 ALA A CA 1
ATOM 1200 C C . ALA A 1 148 ? -2.170 -10.541 3.241 1.00 96.62 148 ALA A C 1
ATOM 1202 O O . ALA A 1 148 ? -2.401 -9.376 2.909 1.00 96.62 148 ALA A O 1
ATOM 1203 N N . PHE A 1 149 ? -1.208 -11.268 2.684 1.00 96.44 149 PHE A N 1
ATOM 1204 C CA . PHE A 1 149 ? -0.428 -10.819 1.541 1.00 96.44 149 PHE A CA 1
ATOM 1205 C C . PHE A 1 149 ? -0.624 -11.793 0.386 1.00 96.44 149 PHE A C 1
ATOM 1207 O O . PHE A 1 149 ? -0.458 -12.997 0.560 1.00 96.44 149 PHE A O 1
ATOM 1214 N N . ASN A 1 150 ? -1.009 -11.262 -0.772 1.00 95.75 150 ASN A N 1
ATOM 1215 C 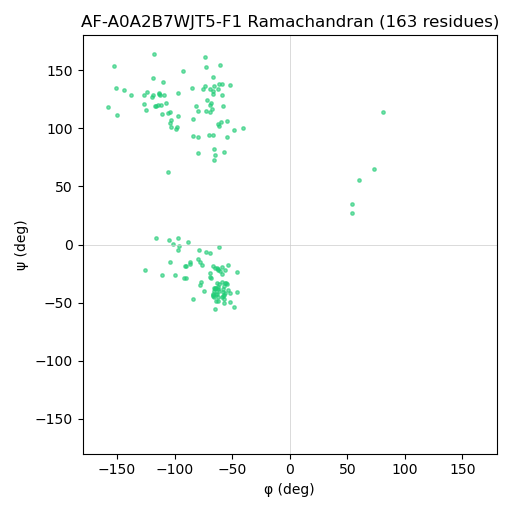CA . ASN A 1 150 ? -1.215 -12.039 -1.987 1.00 95.75 150 ASN A CA 1
ATOM 1216 C C . ASN A 1 150 ? -0.352 -11.451 -3.099 1.00 95.75 150 ASN A C 1
ATOM 1218 O O . ASN A 1 150 ? -0.596 -10.325 -3.530 1.00 95.75 150 ASN A O 1
ATOM 1222 N N . LEU A 1 151 ? 0.611 -12.221 -3.597 1.00 93.62 151 LEU A N 1
ATOM 1223 C CA . LEU A 1 151 ? 1.344 -11.890 -4.811 1.00 93.62 151 LEU A CA 1
ATOM 1224 C C . LEU A 1 151 ? 0.840 -12.765 -5.960 1.00 93.62 151 LEU A C 1
ATOM 1226 O O . LEU A 1 151 ? 1.010 -13.982 -5.961 1.00 93.62 151 LEU A O 1
ATOM 1230 N N . ASN A 1 152 ? 0.212 -12.135 -6.946 1.00 91.38 152 ASN A N 1
ATOM 1231 C CA . ASN A 1 152 ? -0.294 -12.795 -8.139 1.00 91.38 152 ASN A CA 1
ATOM 1232 C C . ASN A 1 152 ? 0.654 -12.525 -9.305 1.00 91.38 152 ASN A C 1
ATOM 1234 O O . ASN A 1 152 ? 0.606 -11.460 -9.922 1.00 91.38 152 ASN A O 1
ATOM 1238 N N . PHE A 1 153 ? 1.491 -13.515 -9.612 1.00 84.62 153 PHE A N 1
ATOM 1239 C CA . PHE A 1 153 ? 2.337 -13.478 -10.796 1.00 84.62 153 PHE A CA 1
ATOM 1240 C C . PHE A 1 153 ? 1.509 -13.696 -12.057 1.00 84.62 153 PHE A C 1
ATOM 1242 O O . PHE A 1 153 ? 0.978 -14.786 -12.287 1.00 84.62 153 PHE A O 1
ATOM 1249 N N . ILE A 1 154 ? 1.440 -12.674 -12.904 1.00 78.19 154 ILE A N 1
ATOM 1250 C CA . ILE A 1 154 ? 0.864 -12.811 -14.237 1.00 78.19 154 ILE A CA 1
ATOM 1251 C C . ILE A 1 154 ? 2.030 -12.972 -15.195 1.00 78.19 154 ILE A C 1
ATOM 1253 O O . ILE A 1 154 ? 2.684 -12.012 -15.572 1.00 78.19 154 ILE A O 1
ATOM 1257 N N . CYS A 1 155 ? 2.315 -14.215 -15.580 1.00 57.38 155 CYS A N 1
ATOM 1258 C CA . CYS A 1 155 ? 3.269 -14.477 -16.648 1.00 57.38 155 CYS A CA 1
ATOM 1259 C C . CYS A 1 155 ? 2.667 -13.946 -17.951 1.00 57.38 155 CYS A C 1
ATOM 1261 O O . CYS A 1 155 ? 1.865 -14.617 -18.607 1.00 57.38 155 CYS A O 1
ATOM 1263 N N . ALA A 1 156 ? 3.020 -12.716 -18.307 1.00 53.88 156 ALA A N 1
ATOM 1264 C CA . ALA A 1 156 ? 2.696 -12.178 -19.604 1.00 53.88 156 ALA A CA 1
ATOM 1265 C C . ALA A 1 156 ? 3.572 -12.921 -20.621 1.00 53.88 156 ALA A C 1
ATOM 1267 O O . ALA A 1 156 ? 4.729 -12.578 -20.849 1.00 53.88 156 ALA A O 1
ATOM 1268 N N . LYS A 1 157 ? 3.037 -13.996 -21.212 1.00 44.44 157 LYS A N 1
ATOM 1269 C CA . LYS A 1 157 ? 3.606 -14.593 -22.424 1.00 44.44 157 LYS A CA 1
ATOM 1270 C C . LYS A 1 157 ? 3.463 -13.593 -23.577 1.00 44.44 157 LYS A C 1
ATOM 1272 O O . LYS A 1 157 ? 2.630 -13.772 -24.461 1.00 44.44 157 LYS A O 1
ATOM 1277 N N . TYR A 1 158 ? 4.252 -12.525 -23.562 1.00 46.69 158 TYR A N 1
ATOM 1278 C CA . TYR A 1 158 ? 4.436 -11.662 -24.718 1.00 46.69 158 TYR A CA 1
ATOM 1279 C C . TYR A 1 158 ? 5.516 -12.282 -25.613 1.00 46.69 158 TYR A C 1
ATOM 1281 O O . TYR A 1 158 ? 6.704 -12.062 -25.421 1.00 46.69 158 TYR A O 1
ATOM 1289 N N . GLY A 1 159 ? 5.068 -13.077 -26.589 1.00 45.19 159 GLY A N 1
ATOM 1290 C CA . GLY A 1 159 ? 5.737 -13.228 -27.885 1.00 45.19 159 GLY A CA 1
ATOM 1291 C C . GLY A 1 159 ? 7.041 -14.029 -27.950 1.00 45.19 159 GLY A C 1
ATOM 1292 O O . GLY A 1 159 ? 8.048 -13.496 -28.400 1.00 45.19 159 GLY A O 1
ATOM 1293 N N . GLU A 1 160 ? 7.009 -15.333 -27.666 1.00 40.50 160 GLU A N 1
ATOM 1294 C CA . GLU A 1 160 ? 7.851 -16.266 -28.435 1.00 40.50 160 GLU A CA 1
ATOM 1295 C C . GLU A 1 160 ? 7.152 -16.540 -29.773 1.00 40.50 160 GLU A C 1
ATOM 1297 O O . GLU A 1 160 ? 6.458 -17.537 -29.932 1.00 40.50 160 GLU A O 1
ATOM 1302 N N . ASP A 1 161 ? 7.260 -15.605 -30.715 1.00 48.09 161 ASP A N 1
ATOM 1303 C CA . ASP A 1 161 ? 6.996 -15.873 -32.128 1.00 48.09 161 ASP A CA 1
ATOM 1304 C C . ASP A 1 161 ? 7.719 -14.826 -32.993 1.00 48.09 161 ASP A C 1
ATOM 1306 O O . ASP A 1 161 ? 7.365 -13.646 -32.977 1.00 48.09 161 ASP A O 1
ATOM 1310 N N . ARG A 1 162 ? 8.652 -15.319 -33.830 1.00 45.81 162 ARG A N 1
ATOM 1311 C CA . ARG A 1 162 ? 9.394 -14.650 -34.932 1.00 45.81 162 ARG A CA 1
ATOM 1312 C C . ARG A 1 162 ? 10.604 -13.817 -34.465 1.00 45.81 162 ARG A C 1
ATOM 1314 O O . ARG A 1 162 ? 10.452 -12.802 -33.808 1.00 45.81 162 ARG A O 1
ATOM 1321 N N . HIS A 1 163 ? 11.853 -14.157 -34.784 1.00 38.78 163 HIS A N 1
ATOM 1322 C CA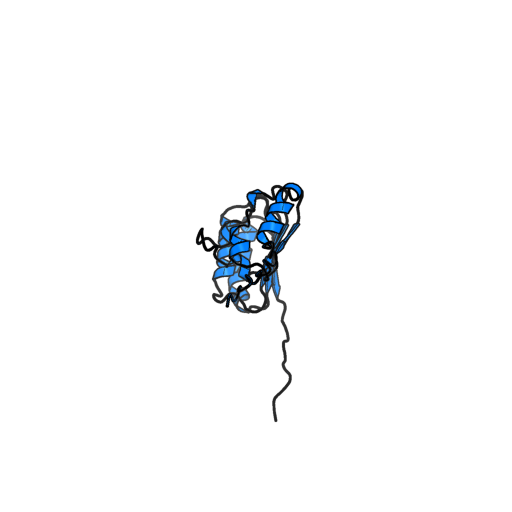 . HIS A 1 163 ? 12.381 -14.551 -36.089 1.00 38.78 163 HIS A CA 1
ATOM 1323 C C . HIS A 1 163 ? 13.573 -15.520 -35.956 1.00 38.78 163 HIS A C 1
ATOM 1325 O O . HIS A 1 163 ? 14.668 -15.107 -35.587 1.00 38.78 163 HIS A O 1
ATOM 1331 N N . GLU A 1 164 ? 13.384 -16.776 -36.358 1.00 41.91 164 GLU A N 1
ATOM 1332 C CA . GLU A 1 164 ? 14.415 -17.506 -37.099 1.00 41.91 164 GLU A CA 1
ATOM 1333 C C . GLU A 1 164 ? 13.977 -17.506 -38.564 1.00 41.91 164 GLU A C 1
ATOM 1335 O O . GLU A 1 164 ? 12.986 -18.147 -38.923 1.00 41.91 164 GLU A O 1
ATOM 1340 N N . GLN A 1 165 ? 14.668 -16.710 -39.379 1.00 41.38 165 GLN A N 1
ATOM 1341 C CA . GLN A 1 165 ? 14.871 -16.914 -40.815 1.00 41.38 165 GLN A CA 1
ATOM 1342 C C . GLN A 1 165 ? 15.981 -15.985 -41.294 1.00 41.38 165 GLN A C 1
ATOM 1344 O O . GLN A 1 165 ? 15.872 -14.766 -41.030 1.00 41.38 165 GLN A O 1
#

Nearest PDB structures (foldseek):
  1n7k-assembly1_A  TM=3.282E-01  e=3.172E-02  Aeropyrum pernix
  6o0h-assembly1_D  TM=4.457E-01  e=8.266E-01  Homo sapiens

Mean predicted aligned error: 11.08 Å

Secondary structure (DSSP, 8-state):
-----------------HHHHHHHHGGGGGG--EEE--TT--HHHHHT--GGG-TT--EEEEEHHHHHPBPTTT--BGGGG--TT-SEEEEEE-SSPPSSTTHHHHHHHHHHHT--TT--EEEEEE--TTHHHHHHHHHHHHHTTT-EEEEEE------------

Foldseek 3Di:
DDDDDDDPPPPPPPCCPVLVVCVVCLVVQCQPQEDEDDPPDDLVSLLSDQCVSNPNHAYYHYELCQQQDANPPPRDGVLVRDDLNHQEYEYEADPVGDPDLVRSLVSLVVSLVVCSVNHAEYEYEDQDPSCPVSVVVSCVSCVVNNHDYHYHHDNPPPDPDDDDD

pLDDT: mean 77.5, std 18.92, range [33.84, 97.06]